Protein AF-A0A7W4DEV4-F1 (afdb_monomer)

Secondary structure (DSSP, 8-state):
--HHHHHHHHHHHHHHHHHHHHIIIIIS-TTTTT-TTS-HHHHHHHHHHHHHHHHHHHHHHHHHHTT-HHHHTHHHHHHTHHHHHHHTSTT--S-SSHHHHHTT--HHHHHHHHHHHHHHHHHHHHHTT--

Foldseek 3Di:
DALLVLLLVLLLCLLVVLLVVLCVLAVVDCCHLVPPPDPPVRNVVSVVVSVVLVVQSVQLNVCSVVLVLVSVLCNLVVPLVVLVVQVVDPPGDQASDPVCVVVVHSVSNVVSVVSVVSSVSSSVSSCVVVD

Sequence (131 aa):
MTRAALGKGLLGFAIVATVAIVAIADVFNATHLFNPDWPGHARFHIGMQFTTLVLVSLFSLAALRQGQVWAAALAPGSFWPGLFIAYLIPGTDVYASQALRELGVPINLLLAAVLLGITALGIALQVTKAR

Structure (mmCIF, N/CA/C/O backbone):
data_AF-A0A7W4DEV4-F1
#
_entry.id   AF-A0A7W4DEV4-F1
#
loop_
_atom_site.group_PDB
_atom_site.id
_atom_site.type_symbol
_atom_site.label_atom_id
_atom_site.label_alt_id
_atom_site.label_comp_id
_atom_site.label_asym_id
_atom_site.label_entity_id
_atom_site.label_seq_id
_atom_site.pdbx_PDB_ins_code
_atom_site.Cartn_x
_atom_site.Cartn_y
_atom_site.Cartn_z
_atom_site.occupancy
_atom_site.B_iso_or_equiv
_atom_site.auth_seq_id
_atom_site.auth_comp_id
_atom_site.auth_asym_id
_atom_site.auth_atom_id
_atom_site.pdbx_PDB_model_num
ATOM 1 N N . MET A 1 1 ? -3.630 -5.368 26.099 1.00 73.69 1 MET A N 1
ATOM 2 C CA . MET A 1 1 ? -4.003 -4.428 25.015 1.00 73.69 1 MET A CA 1
ATOM 3 C C . MET A 1 1 ? -5.460 -4.679 24.632 1.00 73.69 1 MET A C 1
ATOM 5 O O . MET A 1 1 ? -5.842 -5.838 24.559 1.00 73.69 1 MET A O 1
ATOM 9 N N . THR A 1 2 ? -6.295 -3.650 24.453 1.00 91.19 2 THR A N 1
ATOM 10 C CA . THR A 1 2 ? -7.714 -3.851 24.081 1.00 91.19 2 THR A CA 1
ATOM 11 C C . THR A 1 2 ? -7.850 -4.193 22.593 1.00 91.19 2 THR A C 1
ATOM 13 O O . THR A 1 2 ? -6.989 -3.811 21.800 1.00 91.19 2 THR A O 1
ATOM 16 N N . ARG A 1 3 ? -8.941 -4.862 22.179 1.00 90.88 3 ARG A N 1
ATOM 17 C CA . ARG A 1 3 ? -9.226 -5.133 20.748 1.00 90.88 3 ARG A CA 1
ATOM 18 C C . ARG A 1 3 ? -9.220 -3.847 19.914 1.00 90.88 3 ARG A C 1
ATOM 20 O O . ARG A 1 3 ? -8.650 -3.820 18.830 1.00 90.88 3 ARG A O 1
ATOM 27 N N . ALA A 1 4 ? -9.777 -2.766 20.462 1.00 90.62 4 ALA A N 1
ATOM 28 C CA . ALA A 1 4 ? -9.781 -1.453 19.824 1.00 90.62 4 ALA A CA 1
ATOM 29 C C . ALA A 1 4 ? -8.373 -0.834 19.725 1.00 90.62 4 ALA A C 1
ATOM 31 O O . ALA A 1 4 ? -8.029 -0.251 18.701 1.00 90.62 4 ALA A O 1
ATOM 32 N N . ALA A 1 5 ? -7.527 -0.974 20.748 1.00 94.06 5 ALA A N 1
ATOM 33 C CA . ALA A 1 5 ? -6.140 -0.519 20.658 1.00 94.06 5 ALA A CA 1
ATOM 34 C C . ALA A 1 5 ? -5.353 -1.327 19.613 1.00 94.06 5 ALA A C 1
ATOM 36 O O . ALA A 1 5 ? -4.624 -0.741 18.818 1.00 94.06 5 ALA A O 1
ATOM 37 N N . LEU A 1 6 ? -5.567 -2.648 19.560 1.00 96.44 6 LEU A N 1
ATOM 38 C CA . LEU A 1 6 ? -4.960 -3.521 18.556 1.00 96.44 6 LEU A CA 1
ATOM 39 C C . LEU A 1 6 ? -5.397 -3.140 17.137 1.00 96.44 6 LEU A C 1
ATOM 41 O O . LEU A 1 6 ? -4.543 -2.918 16.290 1.00 96.44 6 LEU A O 1
ATOM 45 N N . GLY A 1 7 ? -6.702 -3.002 16.874 1.00 96.94 7 GLY A N 1
ATOM 46 C CA . GLY A 1 7 ? -7.197 -2.643 15.539 1.00 96.94 7 GLY A CA 1
ATOM 47 C C . GLY 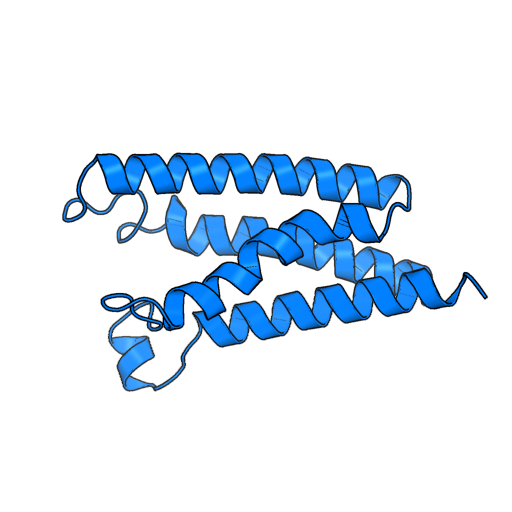A 1 7 ? -6.680 -1.283 15.060 1.00 96.94 7 GLY A C 1
ATOM 48 O O . GLY A 1 7 ? -6.250 -1.153 13.916 1.00 96.94 7 GLY A O 1
ATOM 49 N N . LYS A 1 8 ? -6.628 -0.289 15.957 1.00 97.00 8 LYS A N 1
ATOM 50 C CA . LYS A 1 8 ? -6.037 1.023 15.663 1.00 97.00 8 LYS A CA 1
ATOM 51 C C . LYS A 1 8 ? -4.537 0.910 15.377 1.00 97.00 8 LYS A C 1
ATOM 53 O O . LYS A 1 8 ? -4.051 1.554 14.452 1.00 97.00 8 LYS A O 1
ATOM 58 N N . GLY A 1 9 ? -3.822 0.079 16.136 1.00 98.25 9 GLY A N 1
ATOM 59 C CA . GLY A 1 9 ? -2.407 -0.215 15.913 1.00 98.25 9 GLY A CA 1
ATOM 60 C C . GLY A 1 9 ? -2.146 -0.872 14.557 1.00 98.25 9 GLY A C 1
ATOM 61 O O . GLY A 1 9 ? -1.269 -0.416 13.832 1.00 98.25 9 GLY A O 1
ATOM 62 N N . LEU A 1 10 ? -2.942 -1.877 14.178 1.00 98.50 10 LEU A N 1
ATOM 63 C CA . LEU A 1 10 ? -2.828 -2.562 12.885 1.00 98.50 10 LEU A CA 1
ATOM 64 C C . LEU A 1 10 ? -3.091 -1.618 11.705 1.00 98.50 10 LEU A C 1
ATOM 66 O O . LEU A 1 10 ? -2.333 -1.635 10.740 1.00 98.50 10 LEU A O 1
ATOM 70 N N . LEU A 1 11 ? -4.111 -0.758 11.796 1.00 98.50 11 LEU A N 1
ATOM 71 C CA . LEU A 1 11 ? -4.376 0.256 10.768 1.00 98.50 11 LEU A CA 1
ATOM 72 C C . LEU A 1 11 ? -3.238 1.273 10.668 1.00 98.50 11 LEU A C 1
ATOM 74 O O . LEU A 1 11 ? -2.767 1.557 9.571 1.00 98.50 11 LEU A O 1
ATOM 78 N N . GLY A 1 12 ? -2.758 1.788 11.803 1.00 98.69 12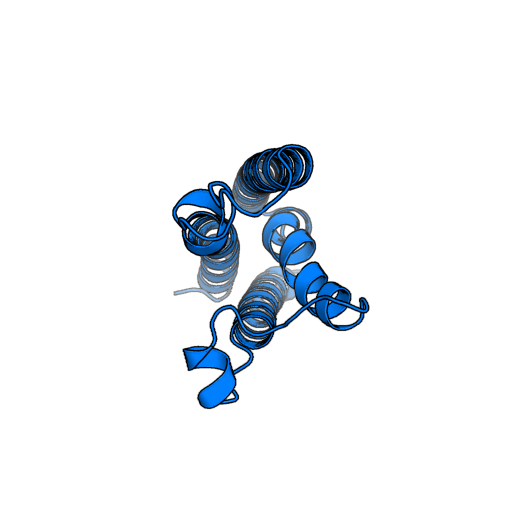 GLY A N 1
ATOM 79 C CA . GLY A 1 12 ? -1.623 2.710 11.828 1.00 98.69 12 GLY A CA 1
ATOM 80 C C . GLY A 1 12 ? -0.366 2.089 11.218 1.00 98.69 12 GLY A C 1
ATOM 81 O O . GLY A 1 12 ? 0.291 2.719 10.391 1.00 98.69 12 GLY A O 1
ATOM 82 N N . PHE A 1 13 ? -0.079 0.833 11.570 1.00 98.75 13 PHE A N 1
ATOM 83 C CA . PHE A 1 13 ? 1.011 0.061 10.985 1.00 98.75 13 PHE A CA 1
ATOM 84 C C . PHE A 1 13 ? 0.843 -0.086 9.472 1.00 98.75 13 PHE A C 1
ATOM 86 O O . PHE A 1 13 ? 1.768 0.245 8.744 1.00 98.75 13 PHE A O 1
ATOM 93 N N . ALA A 1 14 ? -0.325 -0.518 8.987 1.00 98.75 14 ALA A N 1
ATOM 94 C CA . ALA A 1 14 ? -0.558 -0.711 7.557 1.00 98.75 14 ALA A CA 1
ATOM 95 C C . ALA A 1 14 ? -0.375 0.587 6.755 1.00 98.75 14 ALA A C 1
ATOM 97 O O . ALA A 1 14 ? 0.242 0.559 5.692 1.00 98.75 14 ALA A O 1
ATOM 98 N N . ILE A 1 15 ? -0.843 1.730 7.271 1.00 98.81 15 ILE A N 1
ATOM 99 C CA . ILE A 1 15 ? -0.663 3.036 6.616 1.00 98.81 15 ILE A CA 1
ATOM 100 C C . ILE A 1 15 ? 0.827 3.390 6.507 1.00 98.81 15 ILE A C 1
ATOM 102 O O . ILE A 1 15 ? 1.313 3.695 5.419 1.00 98.81 15 ILE A O 1
ATOM 106 N N . VAL A 1 16 ? 1.569 3.316 7.617 1.00 98.75 16 VAL A N 1
ATOM 107 C CA . VAL A 1 16 ? 3.000 3.668 7.642 1.00 98.75 16 VAL A CA 1
ATOM 108 C C . VAL A 1 16 ? 3.829 2.689 6.812 1.00 98.75 16 VAL A C 1
ATOM 110 O O . VAL A 1 16 ? 4.679 3.114 6.033 1.00 98.75 16 VAL A O 1
ATOM 113 N N . ALA A 1 17 ? 3.559 1.389 6.935 1.00 98.56 17 ALA A N 1
ATOM 114 C CA . ALA A 1 17 ? 4.238 0.349 6.175 1.00 98.56 17 ALA A CA 1
ATOM 115 C C . ALA A 1 17 ? 4.002 0.505 4.668 1.00 98.56 17 ALA A C 1
ATOM 117 O O . ALA A 1 17 ? 4.938 0.315 3.901 1.00 98.56 17 ALA A O 1
ATOM 118 N N . THR A 1 18 ? 2.801 0.916 4.242 1.00 98.38 18 THR A N 1
ATOM 119 C CA . THR A 1 18 ? 2.520 1.194 2.824 1.00 98.38 18 THR A CA 1
ATOM 120 C C . THR A 1 18 ? 3.454 2.276 2.285 1.00 98.38 18 THR A C 1
ATOM 122 O O . THR A 1 18 ? 4.139 2.045 1.297 1.00 98.38 18 THR A O 1
ATOM 125 N N . VAL A 1 19 ? 3.571 3.423 2.963 1.00 98.38 19 VAL A N 1
ATOM 126 C CA . VAL A 1 19 ? 4.489 4.491 2.526 1.00 98.38 19 VAL A CA 1
ATOM 127 C C . VAL A 1 19 ? 5.945 4.035 2.573 1.00 98.38 19 VAL A C 1
ATOM 129 O O . VAL A 1 19 ? 6.688 4.273 1.627 1.00 98.38 19 VAL A O 1
ATOM 132 N N . ALA A 1 20 ? 6.359 3.383 3.661 1.00 98.44 20 ALA A N 1
ATOM 133 C CA . ALA A 1 20 ? 7.750 2.990 3.862 1.00 98.44 20 ALA A CA 1
ATOM 134 C C . ALA A 1 20 ? 8.219 1.961 2.825 1.00 98.44 20 ALA A C 1
ATOM 136 O O . ALA A 1 20 ? 9.295 2.120 2.253 1.00 98.44 20 ALA A O 1
ATOM 137 N N . ILE A 1 21 ? 7.408 0.935 2.553 1.00 96.81 21 ILE A N 1
ATOM 138 C CA . ILE A 1 21 ? 7.738 -0.095 1.563 1.00 96.81 21 ILE A CA 1
ATOM 139 C C . ILE A 1 21 ? 7.848 0.531 0.172 1.00 96.81 21 ILE A C 1
ATOM 141 O O . ILE A 1 21 ? 8.828 0.277 -0.518 1.00 96.81 21 ILE A O 1
ATOM 145 N N . VAL A 1 22 ? 6.903 1.391 -0.216 1.00 95.94 22 VAL A N 1
ATOM 146 C CA . VAL A 1 22 ? 6.919 2.052 -1.532 1.00 95.94 22 VAL A CA 1
ATOM 147 C C . VAL A 1 22 ? 8.083 3.033 -1.653 1.00 95.94 22 VAL A C 1
ATOM 149 O O . VAL A 1 22 ? 8.743 3.078 -2.685 1.00 95.94 22 VAL A O 1
ATOM 152 N N . ALA A 1 23 ? 8.411 3.769 -0.588 1.00 97.12 23 ALA A N 1
ATOM 153 C CA . ALA A 1 23 ? 9.588 4.632 -0.574 1.00 97.12 23 ALA A CA 1
ATOM 154 C C . ALA A 1 23 ? 10.872 3.830 -0.835 1.00 97.12 23 ALA A C 1
ATOM 156 O O . ALA A 1 23 ? 11.703 4.244 -1.635 1.00 97.12 23 ALA A O 1
ATOM 157 N N . ILE A 1 24 ? 11.028 2.672 -0.189 1.00 95.50 24 ILE A N 1
ATOM 158 C CA . ILE A 1 24 ? 12.192 1.800 -0.386 1.00 95.50 24 ILE A CA 1
ATOM 159 C C . ILE A 1 24 ? 12.192 1.194 -1.794 1.00 95.50 24 ILE A C 1
ATOM 161 O O . ILE A 1 24 ? 13.232 1.181 -2.445 1.00 95.50 24 ILE A O 1
ATOM 165 N N . ALA A 1 25 ? 11.042 0.698 -2.255 1.00 92.00 25 ALA A N 1
ATOM 166 C CA . ALA A 1 25 ? 10.925 -0.026 -3.516 1.00 92.00 25 ALA A CA 1
ATOM 167 C C . ALA A 1 25 ? 11.077 0.878 -4.745 1.00 92.00 25 ALA A C 1
ATOM 169 O O . ALA A 1 25 ? 11.776 0.485 -5.676 1.00 92.00 25 ALA A O 1
ATOM 170 N N . ASP A 1 26 ? 10.482 2.075 -4.719 1.00 93.38 26 ASP A N 1
ATOM 171 C CA . ASP A 1 26 ? 10.372 2.942 -5.896 1.00 93.38 26 ASP A CA 1
ATOM 172 C C . ASP A 1 26 ? 11.281 4.173 -5.827 1.00 93.38 26 ASP A C 1
ATOM 174 O O . ASP A 1 26 ? 11.878 4.551 -6.834 1.00 93.38 26 ASP A O 1
ATOM 178 N N . VAL A 1 27 ? 11.397 4.818 -4.661 1.00 93.69 27 VAL A N 1
ATOM 179 C CA . VAL A 1 27 ? 12.078 6.122 -4.525 1.00 93.69 27 VAL A CA 1
ATOM 180 C C . VAL A 1 27 ? 13.554 5.955 -4.190 1.00 93.69 27 VAL A C 1
ATOM 182 O O . VAL A 1 27 ? 14.408 6.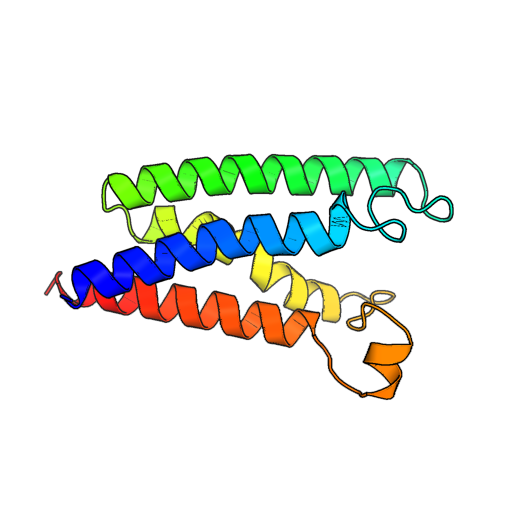563 -4.824 1.00 93.69 27 VAL A O 1
ATOM 185 N N . PHE A 1 28 ? 13.874 5.111 -3.213 1.00 91.69 28 PHE A N 1
ATOM 186 C CA . PHE A 1 28 ? 15.248 4.830 -2.790 1.00 91.69 28 PHE A CA 1
ATOM 187 C C . PHE A 1 28 ? 15.862 3.640 -3.533 1.00 91.69 28 PHE A C 1
ATOM 189 O O . PHE A 1 28 ? 16.821 3.030 -3.062 1.00 91.69 28 PHE A O 1
ATOM 196 N N . ASN A 1 29 ? 15.328 3.338 -4.715 1.00 87.88 29 ASN A N 1
ATOM 197 C CA . ASN A 1 29 ? 15.788 2.270 -5.580 1.00 87.88 29 ASN A CA 1
ATOM 198 C C . ASN A 1 29 ? 16.302 2.833 -6.910 1.00 87.88 29 ASN A C 1
ATOM 200 O O . ASN A 1 29 ? 15.581 3.508 -7.648 1.00 87.88 29 ASN A O 1
ATOM 204 N N . ALA A 1 30 ? 17.553 2.507 -7.239 1.00 88.38 30 ALA A N 1
ATOM 205 C CA . ALA A 1 30 ? 18.198 2.943 -8.473 1.00 88.38 30 ALA A CA 1
ATOM 206 C C . ALA A 1 30 ? 17.526 2.384 -9.742 1.00 88.38 30 AL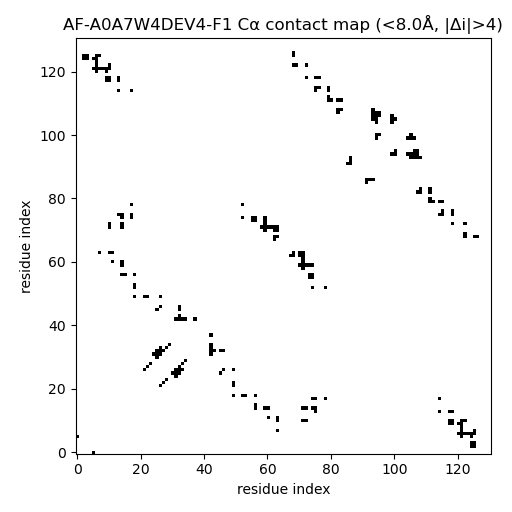A A C 1
ATOM 208 O O . ALA A 1 30 ? 17.669 2.971 -10.810 1.00 88.38 30 ALA A O 1
ATOM 209 N N . THR A 1 31 ? 16.777 1.282 -9.644 1.00 89.31 31 THR A N 1
ATOM 210 C CA . THR A 1 31 ? 16.115 0.644 -10.793 1.00 89.31 31 THR A CA 1
ATOM 211 C C . THR A 1 31 ? 14.681 1.117 -11.032 1.00 89.31 31 THR A C 1
ATOM 213 O O . THR A 1 31 ? 14.058 0.649 -11.983 1.00 89.31 31 THR A O 1
A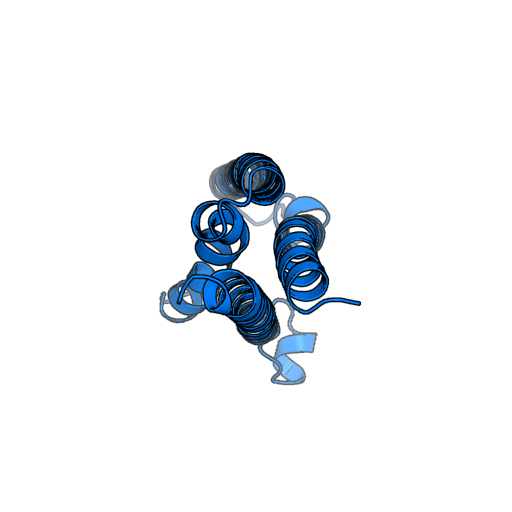TOM 216 N N . HIS A 1 32 ? 14.164 2.050 -10.222 1.00 92.25 32 HIS A N 1
ATOM 217 C CA . HIS A 1 32 ? 12.797 2.573 -10.340 1.00 92.25 32 HIS A CA 1
ATOM 218 C C . HIS A 1 32 ? 12.792 4.076 -10.646 1.00 92.25 32 HIS A C 1
ATOM 220 O O . HIS A 1 32 ? 13.085 4.466 -11.778 1.00 92.25 32 HIS A O 1
ATOM 226 N N . LEU A 1 33 ? 12.496 4.944 -9.668 1.00 94.25 33 LEU A N 1
ATOM 227 C CA . LEU A 1 33 ? 12.336 6.386 -9.892 1.00 94.25 33 LEU A CA 1
ATOM 228 C C . LEU A 1 33 ? 13.549 7.022 -10.578 1.00 94.25 33 LEU A C 1
ATOM 230 O O . LEU A 1 33 ? 13.381 7.973 -11.333 1.00 94.25 33 LEU A O 1
ATOM 234 N N . PHE A 1 34 ? 14.751 6.495 -10.342 1.00 93.06 34 PHE A N 1
ATOM 235 C CA . PHE A 1 34 ? 15.998 7.003 -10.914 1.00 93.06 34 PHE A CA 1
ATOM 236 C C . PHE A 1 34 ? 16.605 6.095 -11.990 1.00 93.06 34 PHE A C 1
ATOM 238 O O . PHE A 1 34 ? 17.768 6.271 -12.345 1.00 93.06 34 PHE A O 1
ATOM 245 N N . ASN A 1 35 ? 15.823 5.167 -12.551 1.00 94.00 35 ASN A N 1
ATOM 246 C CA . ASN A 1 35 ? 16.292 4.274 -13.604 1.00 94.00 35 ASN A CA 1
ATOM 247 C C . ASN A 1 35 ? 16.624 5.059 -14.888 1.00 94.00 35 ASN A C 1
ATOM 249 O O . ASN A 1 35 ? 15.712 5.673 -15.463 1.00 94.00 35 ASN A O 1
ATOM 253 N N . PRO A 1 36 ? 17.882 5.056 -15.369 1.00 94.50 36 PRO A N 1
ATOM 254 C CA . PRO A 1 36 ? 18.257 5.765 -16.589 1.00 94.50 36 PRO A CA 1
ATOM 255 C C . PRO A 1 36 ? 17.611 5.174 -17.851 1.00 94.50 36 PRO A C 1
ATOM 257 O O . PRO A 1 36 ? 17.370 5.925 -18.795 1.00 94.50 36 PRO A O 1
ATOM 260 N N . ASP A 1 37 ? 17.260 3.885 -17.841 1.00 94.44 37 ASP A N 1
ATOM 261 C CA . ASP A 1 37 ? 16.699 3.165 -18.990 1.00 94.44 37 ASP A CA 1
ATOM 262 C C . ASP A 1 37 ? 15.202 3.452 -19.196 1.00 94.44 37 ASP A C 1
ATOM 264 O O . ASP A 1 37 ? 14.648 3.199 -20.267 1.00 94.44 37 ASP A O 1
ATOM 268 N N . TRP A 1 38 ? 14.517 3.992 -18.182 1.00 94.19 38 TRP A N 1
ATOM 269 C CA . TRP A 1 38 ? 13.105 4.362 -18.288 1.00 94.19 38 TRP A CA 1
ATOM 270 C C . TRP A 1 38 ? 12.931 5.753 -18.912 1.00 94.19 38 TRP A C 1
ATOM 272 O O . TRP A 1 38 ? 13.698 6.673 -18.613 1.00 94.19 38 TRP A O 1
ATOM 282 N N . PRO A 1 39 ? 11.884 5.980 -19.729 1.00 96.56 39 PRO A N 1
ATOM 283 C CA . PRO A 1 39 ? 11.561 7.317 -20.207 1.00 96.56 39 PRO A CA 1
ATOM 284 C C . PRO A 1 39 ? 11.338 8.292 -19.046 1.00 96.56 39 PRO A C 1
ATOM 286 O O . PRO A 1 39 ? 10.717 7.952 -18.037 1.00 96.56 39 PRO A O 1
ATOM 289 N N . GLY A 1 40 ? 11.762 9.549 -19.216 1.00 96.88 40 GLY A N 1
ATOM 290 C CA . GLY A 1 40 ? 11.595 10.581 -18.184 1.00 96.88 40 GLY A CA 1
ATOM 291 C C . GLY A 1 40 ? 10.144 10.762 -17.722 1.00 96.88 40 GLY A C 1
ATOM 292 O O . GLY A 1 40 ? 9.901 11.024 -16.547 1.00 96.88 40 GLY A O 1
ATOM 293 N N . HIS A 1 41 ? 9.175 10.541 -18.614 1.00 97.12 41 HIS A N 1
ATOM 294 C CA . HIS A 1 41 ? 7.753 10.602 -18.279 1.00 97.12 41 HIS A CA 1
ATOM 295 C C . HIS A 1 41 ? 7.296 9.475 -17.336 1.00 97.12 41 HIS A C 1
ATOM 297 O O . HIS A 1 41 ? 6.470 9.716 -16.461 1.00 97.12 41 HIS A O 1
ATOM 303 N N . ALA A 1 42 ? 7.856 8.266 -17.452 1.00 94.94 42 ALA A N 1
ATOM 304 C CA . ALA A 1 42 ? 7.550 7.173 -16.527 1.00 94.94 42 ALA A CA 1
ATOM 305 C C . ALA A 1 42 ? 8.039 7.511 -15.109 1.00 94.94 42 ALA A C 1
ATOM 307 O O . ALA A 1 42 ? 7.287 7.393 -14.144 1.00 94.94 42 ALA A O 1
ATOM 308 N N . ARG A 1 43 ? 9.261 8.051 -14.993 1.00 95.62 43 ARG A N 1
ATOM 309 C CA . ARG A 1 43 ? 9.815 8.540 -13.718 1.00 95.62 43 ARG A CA 1
ATOM 310 C C . ARG A 1 43 ? 8.974 9.668 -13.111 1.00 95.62 43 ARG A C 1
ATOM 312 O O . ARG A 1 43 ? 8.735 9.676 -11.907 1.00 95.62 43 ARG A O 1
ATOM 319 N N . PHE A 1 44 ? 8.473 10.588 -13.941 1.00 96.56 44 PHE A N 1
ATOM 320 C CA . PHE A 1 44 ? 7.558 11.647 -13.501 1.00 96.56 44 PHE A CA 1
ATOM 321 C C . PHE A 1 44 ? 6.288 11.076 -12.848 1.00 96.56 44 PHE A C 1
ATOM 323 O O . PHE A 1 44 ? 5.904 11.521 -11.765 1.00 96.56 44 PHE A O 1
ATOM 330 N N . HIS A 1 45 ? 5.672 10.055 -13.457 1.00 97.31 45 HIS A N 1
ATOM 331 C CA . HIS A 1 45 ? 4.488 9.397 -12.890 1.00 97.31 45 HIS A CA 1
ATOM 332 C C . HIS A 1 45 ? 4.772 8.672 -11.575 1.00 97.31 45 HIS A C 1
ATOM 334 O O . HIS A 1 45 ? 3.932 8.729 -10.684 1.00 97.31 45 HIS A O 1
ATOM 340 N N . ILE A 1 46 ? 5.953 8.076 -11.394 1.00 95.38 46 ILE A N 1
ATOM 341 C CA . ILE A 1 46 ? 6.341 7.445 -10.117 1.00 95.38 46 ILE A CA 1
ATOM 342 C C . ILE A 1 46 ? 6.461 8.493 -9.008 1.00 95.38 46 ILE A C 1
ATOM 344 O O . ILE A 1 46 ? 5.911 8.315 -7.921 1.00 95.38 46 ILE A O 1
ATOM 348 N N . GLY A 1 47 ? 7.125 9.621 -9.282 1.00 96.69 47 GLY A N 1
ATOM 349 C CA . GLY A 1 47 ? 7.228 10.724 -8.322 1.00 96.69 47 GLY A CA 1
ATOM 350 C C . GLY A 1 47 ? 5.855 11.289 -7.935 1.00 96.69 47 GLY A C 1
ATOM 351 O O . GLY A 1 47 ? 5.585 11.538 -6.755 1.00 96.69 47 GLY A O 1
ATOM 352 N N . MET A 1 48 ? 4.958 11.426 -8.916 1.00 97.94 48 MET A N 1
ATOM 353 C CA . MET A 1 48 ? 3.564 11.819 -8.697 1.00 97.94 48 MET A CA 1
ATOM 354 C C . MET A 1 48 ? 2.790 10.779 -7.869 1.00 97.94 48 MET A C 1
ATOM 356 O O . MET A 1 48 ? 2.124 11.150 -6.898 1.00 97.94 48 MET A O 1
ATOM 360 N N . GLN A 1 49 ? 2.909 9.488 -8.188 1.00 96.88 49 GLN A N 1
ATOM 361 C CA . GLN A 1 49 ? 2.249 8.392 -7.473 1.00 96.88 49 GLN A CA 1
ATOM 362 C C . GLN A 1 49 ? 2.696 8.333 -6.010 1.00 96.88 49 GLN A C 1
ATOM 364 O O . GLN A 1 49 ? 1.854 8.263 -5.113 1.00 96.88 49 GLN A O 1
ATOM 369 N N . PHE A 1 50 ? 4.003 8.420 -5.752 1.00 97.81 50 PHE A N 1
ATOM 370 C CA . PHE A 1 50 ? 4.537 8.405 -4.394 1.00 97.81 50 PHE A CA 1
ATOM 371 C C . PHE A 1 50 ? 4.078 9.624 -3.586 1.00 97.81 50 PHE A C 1
ATOM 373 O O . PHE A 1 50 ? 3.628 9.482 -2.449 1.00 97.81 50 PHE A O 1
ATOM 380 N N . THR A 1 51 ? 4.115 10.820 -4.180 1.00 98.12 51 THR A N 1
ATOM 381 C CA . THR A 1 51 ? 3.650 12.046 -3.510 1.00 98.12 51 THR A CA 1
ATOM 382 C C . THR A 1 51 ? 2.161 11.951 -3.169 1.00 98.12 51 THR A C 1
ATOM 384 O O . THR A 1 51 ? 1.758 12.246 -2.043 1.00 98.12 51 THR A O 1
ATOM 387 N N . THR A 1 52 ? 1.344 11.461 -4.105 1.00 98.38 52 THR A N 1
ATOM 388 C CA . THR A 1 52 ? -0.080 11.182 -3.876 1.00 98.38 52 THR A CA 1
ATOM 389 C C . THR A 1 52 ? -0.276 10.195 -2.724 1.00 98.38 52 THR A C 1
ATOM 391 O O . THR A 1 52 ? -1.074 10.453 -1.822 1.00 98.38 52 THR A O 1
ATOM 394 N N . LEU A 1 53 ? 0.484 9.096 -2.699 1.00 98.38 53 LEU A N 1
ATOM 395 C CA . LEU A 1 53 ? 0.412 8.094 -1.635 1.00 98.38 53 LEU A CA 1
ATOM 396 C C . LEU A 1 53 ? 0.747 8.684 -0.258 1.00 98.38 53 LEU A C 1
ATOM 398 O O . LEU A 1 53 ? 0.059 8.378 0.719 1.00 98.38 53 LEU A O 1
ATOM 402 N N . VAL A 1 54 ? 1.761 9.551 -0.167 1.00 98.62 54 VAL A N 1
ATOM 403 C CA . VAL A 1 54 ? 2.106 10.257 1.077 1.00 98.62 54 VAL A CA 1
ATOM 404 C C . VAL A 1 54 ? 0.930 11.110 1.554 1.00 98.62 54 VAL A C 1
ATOM 406 O O . VAL A 1 54 ? 0.538 11.007 2.717 1.00 98.62 54 VAL A O 1
ATOM 409 N N . LEU A 1 55 ? 0.313 11.898 0.668 1.00 98.75 55 LEU A N 1
ATOM 410 C CA . LEU A 1 55 ? -0.838 12.743 1.012 1.00 98.75 55 LEU A CA 1
ATOM 411 C C . LEU A 1 55 ? -2.046 11.917 1.483 1.00 98.75 55 LEU A C 1
ATOM 413 O O . LEU A 1 55 ? -2.628 12.213 2.529 1.00 98.75 55 LEU A O 1
ATOM 417 N N . VAL A 1 56 ? -2.384 10.838 0.769 1.00 98.62 56 VAL A N 1
ATOM 418 C CA . VAL A 1 56 ? -3.470 9.918 1.154 1.00 98.62 56 VAL A CA 1
ATOM 419 C C . VAL A 1 56 ? -3.167 9.231 2.489 1.00 98.62 56 VAL A C 1
ATOM 421 O O . VAL A 1 56 ? -4.072 9.011 3.298 1.00 98.62 56 VAL A O 1
ATOM 424 N N . SER A 1 57 ? -1.900 8.932 2.773 1.00 98.62 57 SER A N 1
ATOM 425 C CA . SER A 1 57 ? -1.475 8.326 4.039 1.00 98.62 57 SER A CA 1
ATOM 426 C C . SER A 1 57 ? -1.553 9.300 5.209 1.00 98.62 57 SER A C 1
ATOM 428 O O . SER A 1 57 ? -2.024 8.923 6.281 1.00 98.62 57 SER A O 1
ATOM 430 N N . LEU A 1 58 ? -1.189 10.570 5.012 1.00 98.75 58 LEU A N 1
ATOM 431 C CA . LEU A 1 58 ? -1.387 11.619 6.016 1.00 98.75 58 LEU A CA 1
ATOM 432 C C . LEU A 1 58 ? -2.875 11.819 6.326 1.00 98.75 58 LEU A C 1
ATOM 434 O O . LEU A 1 58 ? -3.257 11.857 7.499 1.00 98.75 58 LEU A O 1
ATOM 438 N N . PHE A 1 59 ? -3.721 11.863 5.292 1.00 98.81 59 PHE A N 1
ATOM 439 C CA . PHE A 1 59 ? -5.173 11.885 5.459 1.00 98.81 59 PHE A CA 1
ATOM 440 C C . PHE A 1 59 ? -5.669 10.656 6.236 1.00 98.81 59 PHE A C 1
ATOM 442 O O . PHE A 1 59 ? -6.407 10.793 7.210 1.00 98.81 59 PHE A O 1
ATOM 449 N N . SER A 1 60 ? -5.204 9.461 5.868 1.00 98.75 60 SER A N 1
ATOM 450 C CA . SER A 1 60 ? -5.573 8.201 6.523 1.00 98.75 60 SER A CA 1
ATOM 451 C C . SER A 1 60 ? -5.181 8.185 8.007 1.00 98.75 60 SER A C 1
ATOM 453 O O . SER A 1 60 ? -5.964 7.757 8.856 1.00 98.75 60 SER A O 1
ATOM 455 N N . LEU A 1 61 ? -4.003 8.709 8.363 1.00 98.75 61 LEU A N 1
ATOM 456 C CA . LEU A 1 61 ? -3.572 8.849 9.759 1.00 98.75 61 LEU A CA 1
ATOM 457 C C . LEU A 1 61 ? -4.428 9.861 10.531 1.00 98.75 61 LEU A C 1
ATOM 459 O O . LEU A 1 61 ? -4.764 9.619 11.694 1.00 98.75 61 LEU A O 1
ATOM 463 N N . ALA A 1 62 ? -4.801 10.982 9.908 1.00 98.69 62 ALA A N 1
ATOM 464 C CA . ALA A 1 62 ? -5.704 11.960 10.510 1.00 98.69 62 ALA A CA 1
ATOM 465 C C . ALA A 1 62 ? -7.097 11.352 10.759 1.00 98.69 62 ALA A C 1
ATOM 467 O O . ALA A 1 62 ? -7.624 11.452 11.870 1.00 98.69 62 ALA A O 1
ATOM 468 N N . ALA A 1 63 ? -7.644 10.632 9.778 1.00 98.50 63 ALA A N 1
ATOM 469 C CA . ALA A 1 63 ? -8.890 9.881 9.897 1.00 98.50 63 ALA A CA 1
ATOM 470 C C . ALA A 1 63 ? -8.828 8.834 11.024 1.00 98.50 63 ALA A C 1
ATOM 472 O O . ALA A 1 63 ? -9.737 8.751 11.854 1.00 98.50 63 ALA A O 1
ATOM 473 N N . LEU A 1 64 ? -7.716 8.096 11.135 1.00 98.00 64 LEU A N 1
ATOM 474 C CA . LEU A 1 64 ? -7.498 7.110 12.198 1.00 98.00 64 LEU A CA 1
ATOM 475 C C . LEU A 1 64 ? -7.497 7.746 13.595 1.00 98.00 64 LEU A C 1
ATOM 477 O O . LEU A 1 64 ? -8.003 7.159 14.557 1.00 98.00 64 LEU A O 1
ATOM 481 N N . ARG A 1 65 ? -6.936 8.955 13.733 1.00 96.88 65 ARG A N 1
ATOM 482 C CA . ARG A 1 65 ? -6.973 9.711 14.996 1.00 96.88 65 ARG A CA 1
ATOM 483 C C . ARG A 1 65 ? -8.398 10.094 15.388 1.00 96.88 65 ARG A C 1
ATOM 485 O O . ARG A 1 65 ? -8.708 10.028 16.573 1.00 96.88 65 ARG A O 1
ATOM 492 N N . GLN A 1 66 ? -9.240 10.412 14.408 1.00 96.62 66 GLN A N 1
ATOM 493 C CA . GLN A 1 66 ? -10.651 10.764 14.589 1.00 96.62 66 GLN A CA 1
ATOM 494 C C . GLN A 1 66 ? -11.586 9.544 14.699 1.00 96.62 66 GLN A C 1
ATOM 496 O O . GLN A 1 66 ? -12.793 9.709 14.836 1.00 96.62 66 GLN A O 1
ATOM 501 N N . GLY A 1 67 ? -11.057 8.315 14.638 1.00 94.94 67 GLY A N 1
ATOM 502 C CA . GLY A 1 67 ? -11.864 7.090 14.705 1.00 94.94 67 GLY A CA 1
ATOM 503 C C . GLY A 1 67 ? -12.627 6.764 13.415 1.00 94.94 67 GLY A C 1
ATOM 504 O O . GLY A 1 67 ? -13.491 5.891 13.421 1.00 94.94 67 GLY A O 1
ATOM 505 N N . GLN A 1 68 ? -12.306 7.424 12.299 1.00 97.25 68 GLN A N 1
ATOM 506 C CA . GLN A 1 68 ? -12.925 7.176 10.998 1.00 97.25 68 GLN A CA 1
ATOM 507 C C . GLN A 1 68 ? -12.261 5.973 10.312 1.00 97.25 68 GLN A C 1
ATOM 509 O O . GLN A 1 68 ? -11.355 6.114 9.493 1.00 97.25 68 GLN A O 1
ATOM 514 N N . VAL A 1 69 ? -12.699 4.768 10.676 1.00 96.81 69 VAL A N 1
ATOM 515 C CA . VAL A 1 69 ? -12.053 3.492 10.309 1.00 96.81 69 VAL A CA 1
ATOM 516 C C . VAL A 1 69 ? -11.898 3.301 8.797 1.00 96.81 69 VAL A C 1
ATOM 518 O O . VAL A 1 69 ? -10.815 2.963 8.330 1.00 96.81 69 VAL A O 1
ATOM 521 N N . TRP A 1 70 ? -12.961 3.530 8.024 1.00 97.38 70 TRP A N 1
ATOM 522 C CA . TRP A 1 70 ? -12.935 3.321 6.572 1.00 97.38 70 TRP A CA 1
ATOM 523 C C . TRP A 1 70 ? -12.085 4.364 5.846 1.00 97.38 70 TRP A C 1
ATOM 525 O O . TRP A 1 70 ? -11.327 4.014 4.947 1.00 97.38 70 TRP A O 1
ATOM 535 N N . ALA A 1 71 ? -12.135 5.623 6.287 1.00 98.25 71 ALA A N 1
ATOM 536 C CA . ALA A 1 71 ? -11.264 6.673 5.766 1.00 98.25 71 ALA A CA 1
ATOM 537 C C . ALA A 1 71 ? -9.784 6.402 6.099 1.00 98.25 71 ALA A C 1
ATOM 539 O O . ALA A 1 71 ? -8.911 6.649 5.272 1.00 98.25 71 ALA A O 1
ATOM 540 N N . ALA A 1 72 ? -9.494 5.818 7.267 1.00 98.31 72 ALA A N 1
ATOM 541 C CA . ALA A 1 72 ? -8.145 5.388 7.634 1.00 98.31 72 ALA A CA 1
ATOM 542 C C . ALA A 1 72 ? -7.607 4.239 6.763 1.00 98.31 72 ALA A C 1
ATOM 544 O O . ALA A 1 72 ? -6.397 4.084 6.625 1.00 98.31 72 ALA A O 1
ATOM 545 N N . ALA A 1 73 ? -8.481 3.430 6.167 1.00 98.38 73 ALA A N 1
ATOM 546 C CA . ALA A 1 73 ? -8.078 2.322 5.308 1.00 98.38 73 ALA A CA 1
ATOM 547 C C . ALA A 1 73 ? -7.719 2.753 3.873 1.00 98.38 73 ALA A C 1
ATOM 549 O O . ALA A 1 73 ? -7.266 1.915 3.095 1.00 98.38 73 ALA A O 1
ATOM 550 N N . LEU A 1 74 ? -7.894 4.031 3.506 1.00 98.31 74 LEU A N 1
ATOM 551 C CA . LEU A 1 74 ? -7.714 4.492 2.126 1.00 98.31 74 LEU A CA 1
ATOM 552 C C . LEU A 1 74 ? -6.285 4.329 1.610 1.00 98.31 74 LEU A C 1
ATOM 554 O O . LEU A 1 74 ? -6.116 3.927 0.466 1.00 98.31 74 LEU A O 1
ATOM 558 N N . ALA A 1 75 ? -5.255 4.599 2.414 1.00 98.00 75 ALA A N 1
ATOM 559 C CA . ALA A 1 75 ? -3.870 4.449 1.961 1.00 98.00 75 ALA A CA 1
ATOM 560 C C . ALA A 1 75 ? -3.527 3.010 1.530 1.00 98.00 75 ALA A C 1
ATOM 562 O O . ALA A 1 75 ? -3.246 2.802 0.348 1.00 98.00 75 ALA A O 1
ATOM 563 N N . PRO A 1 76 ? -3.611 1.991 2.409 1.00 97.88 76 PRO A N 1
ATOM 564 C CA . PRO A 1 76 ? -3.376 0.617 1.977 1.00 97.88 76 PRO A CA 1
ATOM 565 C C . PRO A 1 76 ? -4.429 0.137 0.962 1.00 97.88 76 PRO A C 1
ATOM 567 O O . PRO A 1 76 ? -4.096 -0.594 0.032 1.00 97.88 76 PRO A O 1
ATOM 570 N N . GLY A 1 77 ? -5.687 0.566 1.104 1.00 98.06 77 GLY A N 1
ATOM 571 C CA . GLY A 1 77 ? -6.794 0.147 0.243 1.00 98.06 77 GLY A CA 1
ATOM 572 C C . GLY A 1 77 ? -6.767 0.720 -1.175 1.00 98.06 77 GLY A C 1
ATOM 573 O O . GLY A 1 77 ? -7.379 0.137 -2.060 1.00 98.06 77 GLY A O 1
ATOM 574 N N . SER A 1 78 ? -6.063 1.826 -1.416 1.00 96.31 78 SER A N 1
ATOM 575 C CA . SER A 1 78 ? -5.903 2.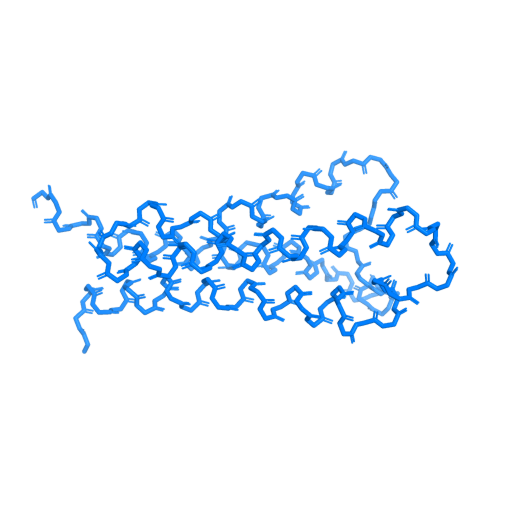405 -2.759 1.00 96.31 78 SER A CA 1
ATOM 576 C C . SER A 1 78 ? -4.628 1.940 -3.456 1.00 96.31 78 SER A C 1
ATOM 578 O O . SER A 1 78 ? -4.607 1.862 -4.681 1.00 96.31 78 SER A O 1
ATOM 580 N N . PHE A 1 79 ? -3.581 1.595 -2.700 1.00 97.06 79 PHE A N 1
ATOM 581 C CA . PHE A 1 79 ? -2.299 1.195 -3.274 1.00 97.06 79 PHE A CA 1
ATOM 582 C C . PHE A 1 79 ? -2.238 -0.303 -3.603 1.00 97.06 79 PHE A C 1
ATOM 584 O O . PHE A 1 79 ? -2.035 -0.689 -4.753 1.00 97.06 79 PHE A O 1
ATOM 591 N N . TRP A 1 80 ? -2.439 -1.167 -2.604 1.00 97.94 80 TRP A N 1
ATOM 592 C CA . TRP A 1 80 ? -2.150 -2.600 -2.730 1.00 97.94 80 TRP A CA 1
ATOM 593 C C . TRP A 1 80 ? -3.020 -3.356 -3.744 1.00 97.94 80 TRP A C 1
ATOM 595 O O . TRP A 1 80 ? -2.475 -4.229 -4.423 1.00 97.94 80 TRP A O 1
ATOM 605 N N . PRO A 1 81 ? -4.319 -3.038 -3.937 1.00 97.88 81 PRO A N 1
ATOM 606 C CA . PRO A 1 81 ? -5.105 -3.660 -5.004 1.00 97.88 81 PRO A CA 1
ATOM 607 C C . PRO A 1 81 ? -4.511 -3.424 -6.397 1.00 97.88 81 PRO A C 1
ATOM 609 O O . PRO A 1 81 ? -4.620 -4.289 -7.265 1.00 97.88 81 PRO A O 1
ATOM 612 N N . GLY A 1 82 ? -3.820 -2.295 -6.589 1.00 95.88 82 GLY A N 1
ATOM 613 C CA . GLY A 1 82 ? -3.149 -1.950 -7.837 1.00 95.88 82 GLY A CA 1
ATOM 614 C C . GLY A 1 82 ? -2.108 -2.979 -8.277 1.00 95.88 82 GLY A C 1
ATOM 615 O O . GLY A 1 82 ? -1.964 -3.188 -9.475 1.00 95.88 82 GLY A O 1
ATOM 616 N N . LEU A 1 83 ? -1.447 -3.690 -7.352 1.00 95.50 83 LEU A N 1
ATOM 617 C CA . LEU A 1 83 ? -0.457 -4.717 -7.713 1.00 95.50 83 LEU A CA 1
ATOM 618 C C . LEU A 1 83 ? -1.099 -5.976 -8.311 1.00 95.50 83 LEU A C 1
ATOM 620 O O . LEU A 1 83 ? -0.534 -6.581 -9.220 1.00 95.50 83 LEU A O 1
ATOM 624 N N . PHE A 1 84 ? -2.301 -6.343 -7.861 1.00 97.00 84 PHE A N 1
ATOM 625 C CA . PHE A 1 84 ? -3.058 -7.441 -8.469 1.00 97.00 84 PHE A CA 1
ATOM 626 C C . PHE A 1 84 ? -3.581 -7.059 -9.850 1.00 97.00 84 PHE A C 1
ATOM 628 O O . PHE A 1 84 ? -3.558 -7.880 -10.760 1.00 97.00 84 PHE A O 1
ATOM 635 N N . ILE A 1 85 ? -4.026 -5.810 -10.016 1.00 96.69 85 ILE A N 1
ATOM 636 C CA . ILE A 1 85 ? -4.450 -5.304 -11.324 1.00 96.69 85 ILE A CA 1
ATOM 637 C C . ILE A 1 85 ? -3.257 -5.230 -12.277 1.00 96.69 85 ILE A C 1
ATOM 639 O O . ILE A 1 85 ? -3.375 -5.685 -13.409 1.00 96.69 85 ILE A O 1
ATOM 643 N N . ALA A 1 86 ? -2.107 -4.730 -11.814 1.00 95.06 86 ALA A N 1
ATOM 644 C CA . ALA A 1 86 ? -0.888 -4.646 -12.609 1.00 95.06 86 ALA A CA 1
ATOM 645 C C . ALA A 1 86 ? -0.487 -6.015 -13.159 1.00 95.06 86 ALA A C 1
ATOM 647 O O . ALA A 1 86 ? -0.260 -6.112 -14.354 1.00 95.06 86 ALA A O 1
ATOM 648 N N . TYR A 1 87 ? -0.528 -7.075 -12.345 1.00 94.88 87 TYR A N 1
ATOM 649 C CA . TYR A 1 87 ? -0.239 -8.448 -12.782 1.00 94.88 87 TYR A CA 1
ATOM 650 C C . TYR A 1 87 ? -1.078 -8.923 -13.987 1.00 94.88 87 TYR A C 1
ATOM 652 O O . TYR A 1 87 ? -0.634 -9.778 -14.749 1.00 94.88 87 TYR A O 1
ATOM 660 N N . LEU A 1 88 ? -2.277 -8.367 -14.185 1.00 96.25 88 LEU A N 1
ATOM 661 C CA . LEU A 1 88 ? -3.153 -8.698 -15.314 1.00 96.25 88 LEU A CA 1
ATOM 662 C C . LEU A 1 88 ? -2.860 -7.867 -16.575 1.00 96.25 88 LEU A C 1
ATOM 664 O O . LEU A 1 88 ? -3.417 -8.153 -17.635 1.00 96.25 88 LEU A O 1
ATOM 668 N N . ILE A 1 89 ? -2.020 -6.834 -16.482 1.00 96.44 89 ILE A N 1
ATOM 669 C CA . ILE A 1 89 ? -1.675 -5.950 -17.597 1.00 96.44 89 ILE A CA 1
ATOM 670 C C . ILE A 1 89 ? -0.528 -6.580 -18.402 1.00 96.44 89 ILE A C 1
ATOM 672 O O . ILE A 1 89 ? 0.559 -6.793 -17.850 1.00 96.44 89 ILE A O 1
ATOM 676 N N . PRO A 1 90 ? -0.715 -6.835 -19.712 1.00 96.88 90 PRO A N 1
ATOM 677 C CA . PRO A 1 90 ? 0.340 -7.373 -20.563 1.00 96.88 90 PRO A CA 1
A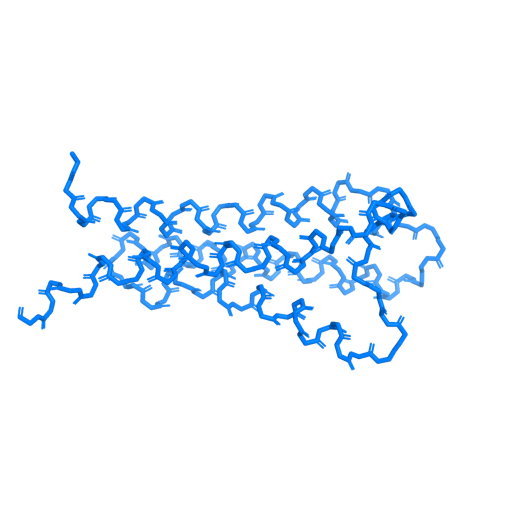TOM 678 C C . PRO A 1 90 ? 1.603 -6.507 -20.545 1.00 96.88 90 PRO A C 1
ATOM 680 O O . PRO A 1 90 ? 1.533 -5.286 -20.671 1.00 96.88 90 PRO A O 1
ATOM 6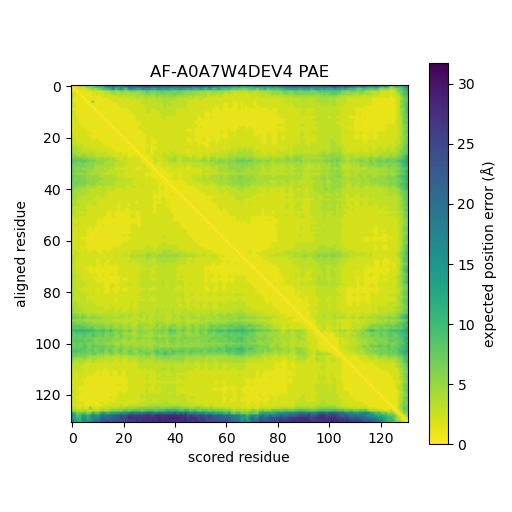83 N N . GLY A 1 91 ? 2.765 -7.151 -20.426 1.00 91.81 91 GLY A N 1
ATOM 684 C CA . GLY A 1 91 ? 4.067 -6.476 -20.417 1.00 91.81 91 GLY A CA 1
ATOM 685 C C . GLY A 1 91 ? 4.528 -5.981 -19.043 1.00 91.81 91 GLY A C 1
ATOM 686 O O . GLY A 1 91 ? 5.622 -5.430 -18.948 1.00 91.81 91 GLY A O 1
ATOM 687 N N . THR A 1 92 ? 3.744 -6.194 -17.985 1.00 93.19 92 THR A N 1
ATOM 688 C CA . THR A 1 92 ? 4.205 -6.010 -16.602 1.00 93.19 92 THR A CA 1
ATOM 689 C C . THR A 1 92 ? 4.816 -7.296 -16.046 1.00 93.19 92 THR A C 1
ATOM 691 O O . THR A 1 92 ? 4.603 -8.386 -16.581 1.00 93.19 92 THR A O 1
ATOM 694 N N . ASP A 1 93 ? 5.582 -7.171 -14.962 1.00 90.31 93 ASP A N 1
ATOM 695 C CA . ASP A 1 93 ? 6.161 -8.306 -14.255 1.00 90.31 93 ASP A CA 1
ATOM 696 C C . ASP A 1 93 ? 5.958 -8.178 -12.742 1.00 90.31 93 ASP A C 1
ATOM 698 O O . ASP A 1 93 ? 6.024 -7.093 -12.163 1.00 90.31 93 ASP A O 1
ATOM 702 N N . VAL A 1 94 ? 5.711 -9.314 -12.097 1.00 89.50 94 VAL A N 1
ATOM 703 C CA . VAL A 1 94 ? 5.522 -9.420 -10.651 1.00 89.50 94 VAL A CA 1
ATOM 704 C C . VAL A 1 94 ? 6.849 -9.519 -9.895 1.00 89.50 94 VAL A C 1
ATOM 706 O O . VAL A 1 94 ? 6.897 -9.251 -8.692 1.00 89.50 94 VAL A O 1
ATOM 709 N N . TYR A 1 95 ? 7.926 -9.909 -10.577 1.00 89.12 95 TYR A N 1
ATOM 710 C CA . TYR A 1 95 ? 9.238 -10.086 -9.972 1.00 89.12 95 TYR A CA 1
ATOM 711 C C . TYR A 1 95 ? 10.046 -8.787 -10.013 1.00 89.12 95 TYR A C 1
ATOM 713 O O . TYR A 1 95 ? 10.401 -8.289 -11.074 1.00 89.12 95 TYR A O 1
ATOM 721 N N . ALA A 1 96 ? 10.395 -8.259 -8.837 1.00 80.38 96 ALA A N 1
ATOM 722 C CA . ALA A 1 96 ? 11.175 -7.022 -8.721 1.00 80.38 96 ALA A CA 1
ATOM 723 C C . ALA A 1 96 ? 12.662 -7.182 -9.106 1.00 80.38 96 ALA A C 1
ATOM 725 O O . ALA A 1 96 ? 13.385 -6.196 -9.238 1.00 80.38 96 ALA A O 1
ATOM 726 N N . SER A 1 97 ? 13.145 -8.420 -9.252 1.00 82.44 97 SER A N 1
ATOM 727 C CA . SER A 1 97 ? 14.503 -8.732 -9.696 1.00 82.44 97 SER A CA 1
ATOM 728 C C . SER A 1 97 ? 14.584 -10.141 -10.282 1.00 82.44 97 SER A C 1
ATOM 730 O O . SER A 1 97 ? 13.744 -10.999 -9.998 1.00 82.44 97 SER A O 1
ATOM 732 N N . GLN A 1 98 ? 15.644 -10.404 -11.047 1.00 85.69 98 GLN A N 1
ATOM 733 C CA . GLN A 1 98 ? 15.927 -11.738 -11.579 1.00 85.69 98 GLN A CA 1
ATOM 734 C C . GLN A 1 98 ? 16.129 -12.777 -10.460 1.00 85.69 98 GLN A C 1
ATOM 736 O O . GLN A 1 98 ? 15.623 -13.888 -10.564 1.00 85.69 98 GLN A O 1
ATOM 741 N N . ALA A 1 99 ? 16.769 -12.402 -9.348 1.00 86.62 99 ALA A N 1
ATOM 742 C CA . ALA A 1 99 ? 16.936 -13.293 -8.198 1.00 86.62 99 ALA A CA 1
ATOM 743 C C . ALA A 1 99 ? 15.586 -13.710 -7.582 1.00 86.62 99 ALA A C 1
ATOM 745 O O . ALA A 1 99 ? 15.376 -14.874 -7.256 1.00 86.62 99 ALA A O 1
ATOM 746 N N . LEU A 1 100 ? 14.635 -12.776 -7.459 1.00 86.12 100 LEU A N 1
ATOM 747 C CA . LEU A 1 100 ? 13.286 -13.092 -6.974 1.00 86.12 100 LEU A CA 1
ATOM 748 C C . LEU A 1 100 ? 12.507 -13.964 -7.964 1.00 86.12 100 LEU A C 1
ATOM 750 O O . LEU A 1 100 ? 11.729 -14.822 -7.541 1.00 86.12 100 LEU A O 1
ATOM 754 N N . ARG A 1 101 ? 12.741 -13.766 -9.267 1.00 90.31 101 ARG A N 1
ATOM 755 C CA . ARG A 1 101 ? 12.188 -14.611 -10.327 1.00 90.31 101 ARG A CA 1
ATOM 756 C C . ARG A 1 101 ? 12.704 -16.044 -10.234 1.00 90.31 101 ARG A C 1
ATOM 758 O O . ARG A 1 101 ? 11.905 -16.969 -10.302 1.00 90.31 101 ARG A O 1
ATOM 765 N N . GLU A 1 102 ? 14.002 -16.234 -10.026 1.00 93.31 102 GLU A N 1
ATOM 766 C CA . GLU A 1 102 ? 14.620 -17.561 -9.875 1.00 93.31 102 GLU A CA 1
ATOM 767 C C . GLU A 1 102 ? 14.129 -18.301 -8.628 1.00 93.31 102 GLU A C 1
ATOM 769 O O . GLU A 1 102 ? 13.933 -19.513 -8.664 1.00 93.31 102 GLU A O 1
ATOM 774 N N . LEU A 1 103 ? 13.851 -17.570 -7.546 1.00 91.69 103 LEU A N 1
ATOM 775 C CA . LEU A 1 103 ? 13.219 -18.124 -6.346 1.00 91.69 103 LEU A CA 1
ATOM 776 C C . LEU A 1 103 ? 11.724 -18.430 -6.536 1.00 91.69 103 LEU A C 1
ATOM 778 O O . LEU A 1 103 ? 11.118 -19.064 -5.673 1.00 91.69 103 LEU A O 1
ATOM 782 N N . GLY A 1 104 ? 11.104 -17.960 -7.622 1.00 91.31 104 GLY A N 1
ATOM 783 C CA . GLY A 1 104 ? 9.675 -18.128 -7.878 1.00 91.31 104 GLY A CA 1
ATOM 784 C C . GLY A 1 104 ? 8.775 -17.383 -6.887 1.00 91.31 104 GLY A C 1
ATOM 785 O O . GLY A 1 104 ? 7.589 -17.688 -6.807 1.00 91.31 104 GLY A O 1
ATOM 786 N N . VAL A 1 105 ? 9.303 -16.402 -6.142 1.00 86.62 105 VAL A N 1
ATOM 787 C CA . VAL A 1 105 ? 8.572 -15.681 -5.085 1.00 86.62 105 VAL A CA 1
ATOM 788 C C . VAL A 1 105 ? 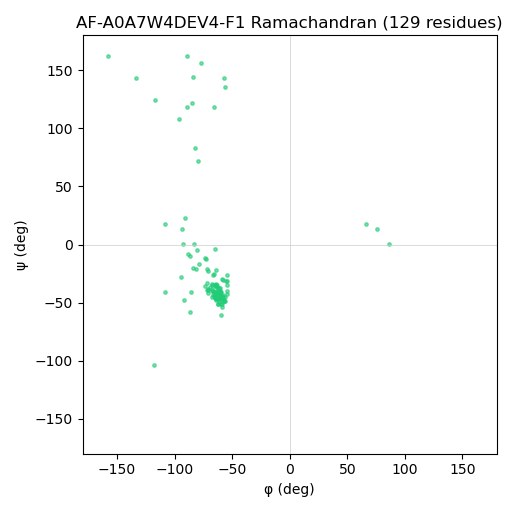7.988 -14.365 -5.625 1.00 86.62 105 VAL A C 1
ATOM 790 O O . VAL A 1 105 ? 8.740 -13.408 -5.833 1.00 86.62 105 VAL A O 1
ATOM 793 N N . PRO A 1 106 ? 6.656 -14.250 -5.814 1.00 91.00 106 PRO A N 1
ATOM 794 C CA . PRO A 1 106 ? 6.019 -13.023 -6.292 1.00 91.00 106 PRO A CA 1
ATOM 795 C C . PRO A 1 106 ? 5.857 -12.017 -5.141 1.00 91.00 106 PRO A C 1
ATOM 797 O O . PRO A 1 106 ? 4.752 -11.789 -4.642 1.00 91.00 106 PRO A O 1
ATOM 800 N N . ILE A 1 107 ? 6.969 -11.429 -4.686 1.00 90.31 107 ILE A N 1
ATOM 801 C CA . ILE A 1 107 ? 7.007 -10.610 -3.462 1.00 90.31 107 ILE A CA 1
ATOM 802 C C . ILE A 1 107 ? 5.984 -9.464 -3.474 1.00 90.31 107 ILE A C 1
ATOM 804 O O . ILE A 1 107 ? 5.374 -9.184 -2.446 1.00 90.31 107 ILE A O 1
ATOM 808 N N . ASN A 1 108 ? 5.724 -8.872 -4.642 1.00 92.25 108 ASN A N 1
ATOM 809 C CA . ASN A 1 108 ? 4.753 -7.794 -4.820 1.00 92.25 108 ASN A CA 1
ATOM 810 C C . ASN A 1 108 ? 3.327 -8.227 -4.432 1.00 92.25 108 ASN A C 1
ATOM 812 O O . ASN A 1 108 ? 2.651 -7.526 -3.680 1.00 92.25 108 ASN A O 1
ATOM 816 N N . LEU A 1 109 ? 2.887 -9.412 -4.872 1.00 95.19 109 LEU A N 1
ATOM 817 C CA . LEU A 1 109 ? 1.553 -9.936 -4.544 1.00 95.19 109 LEU A CA 1
ATOM 818 C C . LEU A 1 109 ? 1.469 -10.413 -3.094 1.00 95.19 109 LEU A C 1
ATOM 820 O O . LEU A 1 109 ? 0.439 -10.231 -2.447 1.00 95.19 109 LEU A O 1
ATOM 824 N N . LEU A 1 110 ? 2.553 -10.992 -2.569 1.00 94.62 110 LEU A N 1
ATOM 825 C CA . LEU A 1 110 ? 2.616 -11.422 -1.172 1.00 94.62 110 LEU A CA 1
ATOM 826 C C . LEU A 1 110 ? 2.514 -10.226 -0.220 1.00 94.62 110 LEU A C 1
ATOM 828 O O . LEU A 1 110 ? 1.706 -10.252 0.708 1.00 94.62 110 LEU A O 1
ATOM 832 N N . LEU A 1 111 ? 3.277 -9.158 -0.473 1.00 94.94 111 LEU A N 1
ATOM 833 C CA . LEU A 1 111 ? 3.198 -7.923 0.306 1.00 94.94 111 LEU A CA 1
ATOM 834 C C . LEU A 1 111 ? 1.804 -7.298 0.206 1.00 94.94 111 LEU A C 1
ATOM 836 O O . LEU A 1 111 ? 1.220 -6.963 1.237 1.00 94.94 111 LEU A O 1
ATOM 840 N N . ALA A 1 112 ? 1.230 -7.222 -0.998 1.00 97.06 112 ALA A N 1
ATOM 841 C CA . ALA A 1 112 ? -0.127 -6.716 -1.182 1.00 97.06 112 ALA A CA 1
ATOM 842 C C . ALA A 1 112 ? -1.156 -7.505 -0.360 1.00 97.06 112 ALA A C 1
ATOM 844 O O . ALA A 1 112 ? -1.949 -6.914 0.373 1.00 97.06 112 ALA A O 1
ATOM 845 N N . ALA A 1 113 ? -1.113 -8.839 -0.424 1.00 98.06 113 ALA A N 1
ATOM 846 C CA . ALA A 1 113 ? -2.022 -9.704 0.320 1.00 98.06 113 ALA A CA 1
ATOM 847 C C . ALA A 1 113 ? -1.870 -9.533 1.840 1.00 98.06 113 ALA A C 1
ATOM 849 O O . ALA A 1 113 ? -2.869 -9.404 2.550 1.00 98.06 113 ALA A O 1
ATOM 850 N N . VAL A 1 114 ? -0.634 -9.484 2.347 1.00 98.38 114 VAL A N 1
ATOM 851 C CA . VAL A 1 114 ? -0.360 -9.317 3.783 1.00 98.38 114 VAL A CA 1
ATOM 852 C C . VAL A 1 114 ? -0.858 -7.963 4.284 1.00 98.38 114 VAL A C 1
ATOM 854 O O . VAL A 1 114 ? -1.561 -7.905 5.293 1.00 98.38 114 VAL A O 1
ATOM 857 N N . LEU A 1 115 ? -0.547 -6.870 3.585 1.00 98.56 115 LEU A N 1
ATOM 858 C CA . LEU A 1 115 ? -0.928 -5.525 4.021 1.00 98.56 115 LEU A CA 1
ATOM 859 C C . LEU A 1 115 ? -2.443 -5.302 3.931 1.00 98.56 115 LEU A C 1
ATOM 861 O O . LEU A 1 115 ? -3.027 -4.682 4.828 1.00 98.56 115 LEU A O 1
ATOM 865 N N . LEU A 1 116 ? -3.106 -5.862 2.916 1.00 98.69 116 LEU A N 1
ATOM 866 C CA . LEU A 1 116 ? -4.569 -5.878 2.840 1.00 98.69 116 LEU A CA 1
ATOM 867 C C . LEU A 1 116 ? -5.188 -6.731 3.952 1.00 98.69 116 LEU A C 1
ATOM 869 O O . LEU A 1 116 ? -6.158 -6.299 4.569 1.00 98.69 116 LEU A O 1
ATOM 873 N N . GLY A 1 117 ? -4.607 -7.891 4.269 1.00 98.69 117 GLY A N 1
ATOM 874 C CA . GLY A 1 117 ? -5.051 -8.743 5.375 1.00 98.69 117 GLY A CA 1
ATOM 875 C C . GLY A 1 117 ? -4.947 -8.047 6.734 1.00 98.69 117 GLY A C 1
ATOM 876 O O . GLY A 1 117 ? -5.904 -8.050 7.511 1.00 98.69 117 GLY A O 1
ATOM 877 N N . ILE A 1 118 ? -3.823 -7.373 7.000 1.00 98.69 118 ILE A N 1
ATOM 878 C CA . ILE A 1 118 ? -3.627 -6.562 8.211 1.00 98.69 118 ILE A CA 1
ATOM 879 C C . ILE A 1 118 ? -4.647 -5.421 8.270 1.00 98.69 118 ILE A C 1
ATOM 881 O O . ILE A 1 118 ? -5.247 -5.184 9.320 1.00 98.69 118 ILE A O 1
ATOM 885 N N . THR A 1 119 ? -4.879 -4.742 7.144 1.00 98.69 119 THR A N 1
ATOM 886 C CA . THR A 1 119 ? -5.869 -3.661 7.045 1.00 98.69 119 THR A CA 1
ATOM 887 C C . THR A 1 119 ? -7.274 -4.180 7.351 1.00 98.69 119 THR A C 1
ATOM 889 O O . THR A 1 119 ? -7.961 -3.620 8.204 1.00 98.69 119 THR A O 1
ATOM 892 N N . ALA A 1 120 ? -7.687 -5.286 6.726 1.00 98.38 120 ALA A N 1
ATOM 893 C CA . ALA A 1 120 ? -8.993 -5.906 6.936 1.00 98.38 120 ALA A CA 1
ATOM 894 C C . ALA A 1 120 ? -9.193 -6.352 8.393 1.00 98.38 120 ALA A C 1
ATOM 896 O O . ALA A 1 120 ? -10.243 -6.086 8.981 1.00 98.38 120 ALA A O 1
ATOM 897 N N . LEU A 1 121 ? -8.174 -6.960 9.011 1.00 98.00 121 LEU A N 1
ATOM 898 C CA . LEU A 1 121 ? -8.205 -7.324 10.428 1.00 98.00 121 LEU A CA 1
ATOM 899 C C . LEU A 1 121 ? -8.318 -6.083 11.327 1.00 98.00 121 LEU A C 1
ATOM 901 O O . LEU A 1 121 ? -9.099 -6.073 12.281 1.00 98.00 121 LEU A O 1
ATOM 905 N N . GLY A 1 122 ? -7.578 -5.021 11.005 1.00 97.69 122 GLY A N 1
ATOM 906 C CA . GLY A 1 122 ? -7.655 -3.733 11.686 1.00 97.69 122 GLY A CA 1
ATOM 907 C C . GLY A 1 122 ? -9.065 -3.140 11.653 1.00 97.69 122 GLY A C 1
ATOM 908 O O . GLY A 1 122 ? -9.600 -2.786 12.705 1.00 97.69 122 GLY A O 1
ATOM 909 N N . ILE A 1 123 ? -9.697 -3.115 10.473 1.00 97.50 123 ILE A N 1
ATOM 910 C CA . ILE A 1 123 ? -11.094 -2.690 10.291 1.00 97.50 123 ILE A CA 1
ATOM 911 C C . ILE A 1 123 ? -12.024 -3.562 11.134 1.00 97.50 123 ILE A C 1
ATOM 913 O O . ILE A 1 123 ? -12.780 -3.029 11.946 1.00 97.50 123 ILE A O 1
ATOM 917 N N . ALA A 1 124 ? -11.941 -4.889 10.990 1.00 96.81 124 ALA A N 1
ATOM 918 C CA . ALA A 1 124 ? -12.813 -5.842 11.672 1.00 96.81 124 ALA A CA 1
ATOM 919 C C . ALA A 1 124 ? -12.811 -5.636 13.194 1.00 96.81 124 ALA A C 1
ATOM 921 O O . ALA A 1 124 ? -13.876 -5.624 13.812 1.00 96.81 124 ALA A O 1
ATOM 922 N N . LEU A 1 125 ? -11.634 -5.401 13.788 1.00 95.44 125 LEU A N 1
ATOM 923 C CA . LEU A 1 125 ? -11.461 -5.145 15.222 1.00 95.44 125 LEU A CA 1
ATOM 924 C C . LEU A 1 125 ? -11.979 -3.772 15.687 1.00 95.44 125 LEU A C 1
ATOM 926 O O . LEU A 1 125 ? -12.248 -3.612 16.878 1.00 95.44 125 LEU A O 1
ATOM 930 N N . GLN A 1 126 ? -12.102 -2.785 14.793 1.00 92.31 126 GLN A N 1
ATOM 931 C CA . GLN A 1 126 ? -12.703 -1.484 15.113 1.00 92.31 126 GLN A CA 1
ATOM 932 C C . GLN A 1 126 ? -14.231 -1.495 14.968 1.00 92.31 126 GLN A C 1
ATOM 934 O O . GLN A 1 126 ? -14.927 -0.919 15.802 1.00 92.31 126 GLN A O 1
ATOM 939 N N . VAL A 1 127 ? -14.761 -2.149 13.928 1.00 87.12 127 VAL A N 1
ATOM 940 C CA . VAL A 1 127 ? -16.198 -2.098 13.594 1.00 87.12 127 VAL A CA 1
ATOM 941 C C . VAL A 1 127 ? -17.057 -3.055 14.417 1.00 87.12 127 VAL A C 1
ATOM 943 O O . VAL A 1 127 ? -18.248 -2.804 14.579 1.00 87.12 127 VAL A O 1
ATOM 946 N N . THR A 1 128 ? -16.482 -4.105 15.018 1.00 74.75 128 THR A N 1
ATOM 947 C CA . THR A 1 128 ? -17.239 -5.031 15.892 1.00 74.75 128 THR A CA 1
ATOM 948 C C . THR A 1 128 ? -17.782 -4.380 17.170 1.00 74.75 128 THR A C 1
ATOM 950 O O . THR A 1 128 ? -18.498 -5.032 17.918 1.00 74.75 128 THR A O 1
ATOM 953 N N . LYS A 1 129 ? -17.474 -3.102 17.423 1.00 56.97 129 LYS A N 1
ATOM 954 C CA . LYS A 1 129 ? -18.020 -2.309 18.531 1.00 56.97 129 LYS A CA 1
ATOM 955 C C . LYS A 1 129 ? -19.340 -1.591 18.190 1.00 56.97 129 LYS A C 1
ATOM 957 O O . LYS A 1 129 ? -19.922 -0.979 19.075 1.00 56.97 129 LYS A O 1
ATOM 962 N N . ALA A 1 130 ? -19.776 -1.608 16.927 1.00 49.84 130 ALA A N 1
ATOM 963 C CA . ALA A 1 130 ? -20.938 -0.848 16.452 1.00 49.84 130 ALA A CA 1
ATOM 964 C C . ALA A 1 130 ? -22.268 -1.635 16.462 1.00 49.84 130 ALA A C 1
ATOM 966 O O . ALA A 1 130 ? -23.230 -1.198 15.833 1.00 49.84 130 ALA A O 1
ATOM 967 N N . ARG A 1 131 ? -22.328 -2.791 17.133 1.00 41.56 131 ARG A N 1
ATOM 968 C CA . ARG A 1 131 ? -23.557 -3.563 17.359 1.00 41.56 131 ARG A CA 1
ATOM 969 C C . ARG A 1 131 ? -23.680 -3.933 18.825 1.00 41.56 131 ARG A C 1
ATOM 971 O O . ARG A 1 131 ? -22.638 -4.328 19.393 1.00 41.56 131 ARG A O 1
#

pLDDT: mean 93.99, std 8.23, range [41.56, 98.81]

Organism: NCBI:txid2759165

Nearest PDB structures (foldseek):
  8to0-assembly1_C  TM=4.204E-01  e=8.109E+00  Mus musculus
  6jx6-assembly1_D  TM=2.865E-01  e=5.948E+00  Homo sapiens

Mean predicted aligned error: 3.52 Å

Radius of gyration: 16.26 Å; Cα contacts (8 Å, |Δi|>4): 139; chains: 1; bounding box: 42×31×46 Å

Solvent-accessible surface area (backbone atoms only — not comparable to full-atom values): 7010 Å² total; per-residue (Å²): 132,53,62,54,57,49,13,52,47,36,35,53,47,30,32,52,49,48,51,52,51,48,41,51,62,34,63,74,21,68,83,42,47,62,26,83,90,52,58,70,68,60,31,50,50,47,56,51,51,53,53,51,47,49,52,42,28,54,50,9,54,54,26,47,75,74,65,36,59,71,58,24,42,43,31,43,65,62,50,38,60,48,52,62,54,44,68,73,41,89,92,58,79,57,46,94,40,72,70,37,49,76,68,68,48,50,55,56,57,53,52,27,51,51,46,49,48,42,34,51,51,12,46,52,43,53,56,68,72,78,114